Protein AF-A0ABD1E6C9-F1 (afdb_monomer)

pLDDT: mean 84.91, std 11.35, range [55.09, 95.69]

Secondary structure (DSSP, 8-state):
---SPP-S-TT-SSGGG-EEE-TTT--EEEGGGSTTTTS-HHHHHTS----TTT-

Organism: Hypothenemus hampei (NCBI:txid57062)

Structure (mmCIF, N/CA/C/O backbone):
data_AF-A0ABD1E6C9-F1
#
_entry.id   AF-A0ABD1E6C9-F1
#
loop_
_atom_site.group_PDB
_atom_site.id
_atom_site.type_symbol
_atom_site.label_atom_id
_atom_site.label_alt_id
_atom_site.label_comp_id
_atom_site.label_asym_id
_atom_site.label_entity_id
_atom_site.label_seq_id
_atom_site.pdbx_PDB_ins_code
_atom_site.Cartn_x
_atom_site.Cartn_y
_atom_site.Cartn_z
_atom_site.occupancy
_atom_site.B_iso_or_equiv
_atom_site.auth_seq_id
_atom_site.auth_comp_id
_atom_site.auth_asym_id
_atom_site.auth_atom_id
_atom_site.pdbx_PDB_model_num
ATOM 1 N N . MET A 1 1 ? -8.237 -7.116 -3.190 1.00 61.19 1 MET A N 1
ATOM 2 C CA . MET A 1 1 ? -7.017 -7.922 -2.958 1.00 61.19 1 MET A CA 1
ATOM 3 C C . MET A 1 1 ? -6.789 -8.785 -4.179 1.00 61.19 1 MET A C 1
ATOM 5 O O . MET A 1 1 ? -7.770 -9.239 -4.751 1.00 61.19 1 MET A O 1
ATOM 9 N N . CYS A 1 2 ? -5.538 -8.957 -4.593 1.00 75.75 2 CYS A N 1
ATOM 10 C CA . CYS A 1 2 ? -5.173 -9.878 -5.664 1.00 75.75 2 CYS A CA 1
ATOM 11 C C . CYS A 1 2 ? -4.650 -11.192 -5.064 1.00 75.75 2 CYS A C 1
ATOM 13 O O . CYS A 1 2 ? -4.161 -11.198 -3.938 1.00 75.75 2 CYS A O 1
ATOM 15 N N . GLU A 1 3 ? -4.761 -12.288 -5.811 1.00 70.44 3 GLU A N 1
ATOM 16 C CA . GLU A 1 3 ? -4.399 -13.647 -5.366 1.00 70.44 3 GLU A CA 1
ATOM 17 C C . GLU A 1 3 ? -2.924 -14.003 -5.642 1.00 70.44 3 GLU A C 1
ATOM 19 O O . GLU A 1 3 ? -2.550 -15.171 -5.638 1.00 70.44 3 GLU A O 1
ATOM 24 N N . GLY A 1 4 ? -2.079 -13.008 -5.928 1.00 66.25 4 GLY A N 1
ATOM 25 C CA . GLY A 1 4 ? -0.661 -13.236 -6.209 1.00 66.25 4 GLY A CA 1
ATOM 26 C C . GLY A 1 4 ? 0.138 -13.610 -4.957 1.00 66.25 4 GLY A C 1
ATOM 27 O O . GLY A 1 4 ? -0.245 -13.278 -3.835 1.00 66.25 4 GLY A O 1
ATOM 28 N N . GLU A 1 5 ? 1.297 -14.231 -5.148 1.00 74.75 5 GLU A N 1
ATOM 29 C CA . GLU A 1 5 ? 2.242 -14.478 -4.057 1.00 74.75 5 GLU A CA 1
ATOM 30 C C . GLU A 1 5 ? 2.904 -13.172 -3.607 1.00 74.75 5 GLU A C 1
ATOM 32 O O . GLU A 1 5 ? 3.356 -12.377 -4.434 1.00 74.75 5 GLU A O 1
ATOM 37 N N . ILE A 1 6 ? 2.954 -12.931 -2.296 1.00 78.25 6 ILE A N 1
ATOM 38 C CA . ILE A 1 6 ? 3.688 -11.803 -1.711 1.00 78.25 6 ILE A CA 1
ATOM 39 C C . ILE A 1 6 ? 5.180 -12.073 -1.900 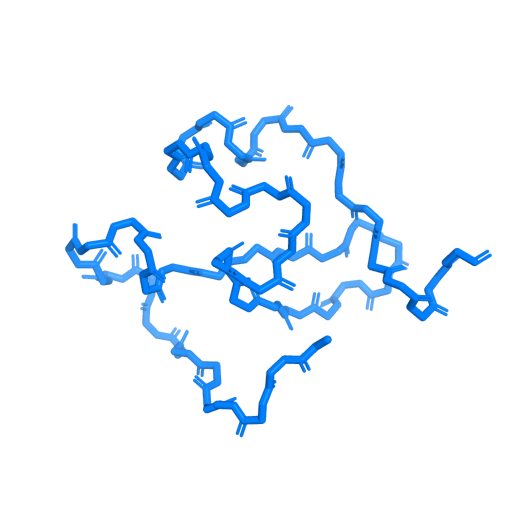1.00 78.25 6 ILE A C 1
ATOM 41 O O . ILE A 1 6 ? 5.697 -13.057 -1.378 1.00 78.25 6 ILE A O 1
ATOM 45 N N . TYR A 1 7 ? 5.871 -11.192 -2.623 1.00 69.44 7 TYR A N 1
ATOM 46 C CA . TYR A 1 7 ? 7.321 -11.292 -2.780 1.00 69.44 7 TYR A CA 1
ATOM 47 C C . TYR A 1 7 ? 8.018 -11.104 -1.423 1.00 69.44 7 TYR A C 1
ATOM 49 O O . TYR A 1 7 ? 7.925 -10.048 -0.804 1.00 69.44 7 TYR A O 1
ATOM 57 N N . SER A 1 8 ? 8.696 -12.135 -0.931 1.00 60.91 8 SER A N 1
ATOM 58 C CA . SER A 1 8 ? 9.398 -12.090 0.357 1.00 60.91 8 SER A CA 1
ATOM 59 C C . SER A 1 8 ? 10.672 -11.240 0.328 1.00 60.91 8 SER A C 1
ATOM 61 O O . SER A 1 8 ? 11.115 -10.790 1.383 1.00 60.91 8 SER A O 1
ATOM 63 N N . ASP A 1 9 ? 11.218 -10.973 -0.860 1.00 57.66 9 ASP A N 1
ATOM 64 C CA . ASP A 1 9 ? 12.440 -10.192 -1.029 1.00 57.66 9 ASP A CA 1
ATOM 65 C C . ASP A 1 9 ? 12.107 -8.737 -1.380 1.00 57.66 9 ASP A C 1
ATOM 67 O O . ASP A 1 9 ? 11.549 -8.427 -2.434 1.00 57.66 9 ASP A O 1
ATOM 71 N N . GLY A 1 10 ? 12.474 -7.822 -0.478 1.00 55.09 10 GLY A N 1
ATOM 72 C CA . GLY A 1 10 ? 12.337 -6.369 -0.641 1.00 55.09 10 GLY A CA 1
ATOM 73 C C . GLY A 1 10 ? 13.214 -5.755 -1.744 1.00 55.09 10 GLY A C 1
ATOM 74 O O . GLY A 1 10 ? 13.189 -4.537 -1.918 1.00 55.09 10 GLY A O 1
ATOM 75 N N . ASP A 1 11 ? 13.944 -6.588 -2.490 1.00 60.75 11 ASP A N 1
ATOM 76 C CA . ASP A 1 11 ? 14.862 -6.220 -3.574 1.00 60.75 11 ASP A CA 1
ATOM 77 C C . ASP A 1 11 ? 14.201 -6.237 -4.960 1.00 60.75 11 ASP A C 1
ATOM 79 O O . ASP A 1 11 ? 14.883 -6.196 -5.983 1.00 60.75 11 ASP A O 1
ATOM 83 N N . ALA A 1 12 ? 12.866 -6.285 -5.030 1.00 69.00 12 ALA A N 1
ATOM 84 C CA . ALA A 1 12 ? 12.182 -6.095 -6.302 1.00 69.00 12 ALA A CA 1
ATOM 85 C C . ALA A 1 12 ? 12.571 -4.727 -6.896 1.00 69.00 12 ALA A C 1
ATOM 87 O O . ALA A 1 12 ? 12.283 -3.681 -6.311 1.00 69.00 12 ALA A O 1
ATOM 88 N N . GLU A 1 13 ? 13.245 -4.728 -8.050 1.00 73.62 13 GLU A N 1
ATOM 89 C CA . GLU A 1 13 ? 13.707 -3.492 -8.701 1.00 73.62 13 GLU A CA 1
ATOM 90 C C . GLU A 1 13 ? 12.532 -2.613 -9.159 1.00 73.62 13 GLU A C 1
ATOM 92 O O . GLU A 1 13 ? 12.621 -1.385 -9.139 1.00 73.62 13 GLU A O 1
ATOM 97 N N . ASP A 1 14 ? 11.410 -3.243 -9.515 1.00 78.56 14 ASP A N 1
ATOM 98 C CA . ASP A 1 14 ? 10.170 -2.580 -9.909 1.00 78.56 14 ASP A CA 1
ATOM 99 C C . ASP A 1 14 ? 9.278 -2.309 -8.685 1.00 78.56 14 ASP A C 1
ATOM 101 O O . ASP A 1 14 ? 8.836 -3.227 -7.989 1.00 78.56 14 ASP A O 1
ATOM 105 N N . ASP A 1 15 ? 8.969 -1.032 -8.447 1.00 77.06 1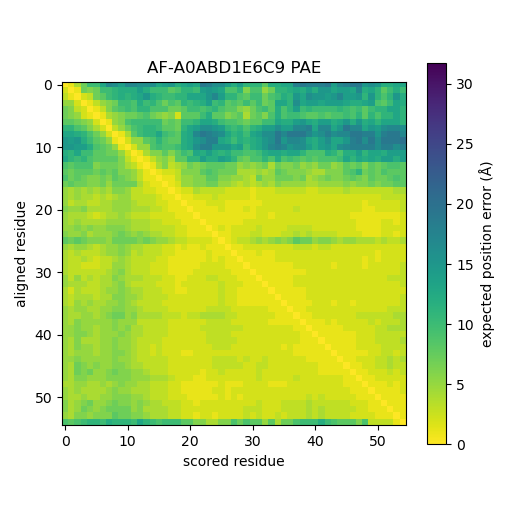5 ASP A N 1
ATOM 106 C CA . ASP A 1 15 ? 8.084 -0.582 -7.368 1.00 77.06 15 ASP A CA 1
ATOM 107 C C . ASP A 1 15 ? 6.697 -1.251 -7.405 1.00 77.06 15 ASP A C 1
ATOM 109 O O . ASP A 1 15 ? 6.105 -1.494 -6.352 1.00 77.06 15 ASP A O 1
ATOM 113 N N . SER A 1 16 ? 6.189 -1.618 -8.587 1.00 71.75 16 SER A N 1
ATOM 114 C CA . SER A 1 16 ? 4.894 -2.295 -8.752 1.00 71.75 16 SER A CA 1
ATOM 115 C C . SER A 1 16 ? 4.873 -3.736 -8.220 1.00 71.75 16 SER A C 1
ATOM 117 O O . SER A 1 16 ? 3.795 -4.306 -8.008 1.00 71.75 16 SER A O 1
ATOM 119 N N . LEU A 1 17 ? 6.050 -4.325 -7.985 1.00 79.62 17 LEU A N 1
ATOM 120 C CA . LEU A 1 17 ? 6.233 -5.657 -7.405 1.00 79.62 17 LEU A CA 1
ATOM 121 C C . LEU A 1 17 ? 6.475 -5.615 -5.892 1.00 79.62 17 LEU A C 1
ATOM 123 O O . LEU A 1 17 ? 6.433 -6.659 -5.243 1.00 79.62 17 LEU A O 1
ATOM 127 N N . LYS A 1 18 ? 6.700 -4.432 -5.315 1.00 87.94 18 LYS A N 1
ATOM 128 C CA . LYS A 1 18 ? 6.948 -4.288 -3.879 1.00 87.94 18 LYS A CA 1
ATOM 129 C C . LYS A 1 18 ? 5.674 -4.459 -3.061 1.00 87.94 18 LYS A C 1
ATOM 131 O O . LYS A 1 18 ? 4.551 -4.342 -3.560 1.00 87.94 18 LYS A O 1
ATOM 136 N N . ASN A 1 19 ? 5.860 -4.724 -1.773 1.00 91.12 19 ASN A N 1
ATOM 137 C CA . ASN A 1 19 ? 4.778 -4.951 -0.824 1.00 91.12 19 ASN A CA 1
ATOM 138 C C . ASN A 1 19 ? 4.735 -3.858 0.230 1.00 91.12 19 ASN A C 1
ATOM 140 O O . ASN A 1 19 ? 5.771 -3.381 0.671 1.00 91.12 19 ASN A O 1
ATOM 144 N N . ILE A 1 20 ? 3.536 -3.524 0.686 1.00 91.56 20 ILE A N 1
ATOM 145 C CA . ILE A 1 20 ? 3.306 -2.615 1.801 1.00 91.56 20 ILE A CA 1
ATOM 146 C C . ILE A 1 20 ? 2.615 -3.356 2.949 1.00 91.56 20 ILE A C 1
ATOM 148 O O . ILE A 1 20 ? 1.725 -4.185 2.735 1.00 91.56 20 ILE A O 1
ATOM 152 N N . GLY A 1 21 ? 3.060 -3.085 4.173 1.00 92.94 21 GLY A N 1
ATOM 153 C CA . GLY A 1 21 ? 2.480 -3.635 5.394 1.00 92.94 21 GLY A CA 1
ATOM 154 C C . GLY A 1 21 ? 1.311 -2.785 5.876 1.00 92.94 21 GLY A C 1
ATOM 155 O O . GLY A 1 21 ? 1.390 -1.564 5.854 1.00 92.94 21 GLY A O 1
ATOM 156 N N . CYS A 1 22 ? 0.220 -3.417 6.304 1.00 94.69 22 CYS A N 1
ATOM 157 C CA . CYS A 1 22 ? -0.860 -2.710 6.987 1.00 94.69 22 CYS A CA 1
ATOM 158 C C . CYS A 1 22 ? -0.447 -2.370 8.422 1.00 94.69 22 CYS A C 1
ATOM 160 O O . CYS A 1 22 ? -0.115 -3.278 9.184 1.00 94.69 22 CYS A O 1
ATOM 162 N N . ASP A 1 23 ? -0.586 -1.109 8.824 1.00 95.69 23 ASP A N 1
ATOM 163 C CA . ASP A 1 23 ? -0.150 -0.624 10.143 1.00 95.69 23 ASP A CA 1
ATOM 164 C C . ASP A 1 23 ? -0.985 -1.163 11.321 1.00 95.69 23 ASP A C 1
ATOM 166 O O . ASP A 1 23 ? -0.583 -1.060 12.476 1.00 95.69 23 ASP A O 1
ATOM 170 N N . PHE A 1 24 ? -2.136 -1.788 11.043 1.00 94.75 24 PHE A N 1
ATOM 171 C CA . PHE A 1 24 ? -3.089 -2.249 12.061 1.00 94.75 24 PHE A CA 1
ATOM 172 C C . PHE A 1 24 ? -3.018 -3.755 12.328 1.00 94.75 24 PHE A C 1
ATOM 174 O O . PHE A 1 24 ? -3.076 -4.189 13.476 1.00 94.75 24 PHE A O 1
ATOM 181 N N . CYS A 1 25 ? -2.915 -4.571 11.275 1.00 94.56 25 CYS A N 1
ATOM 182 C CA . CYS A 1 25 ? -2.834 -6.033 11.404 1.00 94.56 25 CYS A CA 1
ATOM 183 C C . CYS A 1 25 ? -1.461 -6.610 11.057 1.00 94.56 25 CYS A C 1
ATOM 185 O O . CYS A 1 25 ? -1.288 -7.825 11.146 1.00 94.56 25 CYS A O 1
ATOM 187 N N . LEU A 1 26 ? -0.512 -5.765 10.631 1.00 88.56 26 LEU A N 1
ATOM 188 C CA . LEU A 1 26 ? 0.863 -6.129 10.270 1.00 88.56 26 LEU A CA 1
ATOM 189 C C . LEU A 1 26 ? 0.966 -7.186 9.155 1.00 88.56 26 LEU A C 1
ATOM 191 O O . LEU A 1 26 ? 2.003 -7.825 8.980 1.00 88.56 26 LEU A O 1
ATOM 195 N N . LYS A 1 27 ? -0.109 -7.376 8.379 1.00 91.50 27 LYS A N 1
ATOM 196 C CA . LYS A 1 27 ? -0.107 -8.214 7.175 1.00 91.50 27 LYS A CA 1
ATOM 197 C C . LYS A 1 27 ? 0.429 -7.427 5.986 1.00 91.50 27 LYS A C 1
ATOM 199 O O . LYS A 1 27 ? 0.161 -6.233 5.858 1.00 91.50 27 LYS A O 1
ATOM 204 N N . TRP A 1 28 ? 1.130 -8.123 5.103 1.00 91.38 28 TRP A N 1
ATOM 205 C CA . TRP A 1 28 ? 1.692 -7.571 3.875 1.00 91.38 28 TRP A CA 1
ATOM 206 C C . TRP A 1 28 ? 0.724 -7.709 2.703 1.00 91.38 28 TRP A C 1
ATOM 208 O O . TRP A 1 28 ? -0.065 -8.651 2.642 1.00 91.38 28 TRP A O 1
ATOM 218 N N . TYR A 1 29 ? 0.797 -6.765 1.770 1.00 91.25 29 TYR A N 1
ATOM 219 C CA . TYR A 1 29 ? -0.023 -6.714 0.563 1.00 91.25 29 T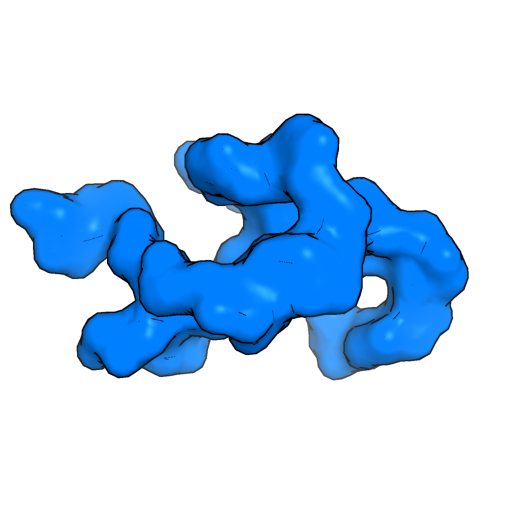YR A CA 1
ATOM 220 C C . TYR A 1 29 ? 0.814 -6.165 -0.592 1.00 91.25 29 TYR A C 1
ATOM 222 O O . TYR A 1 29 ? 1.636 -5.280 -0.367 1.00 91.25 29 TYR A O 1
ATOM 230 N N . HIS A 1 30 ? 0.592 -6.615 -1.832 1.00 91.12 30 HIS A N 1
ATOM 231 C CA . HIS A 1 30 ? 1.245 -5.973 -2.982 1.00 91.12 30 HIS A CA 1
ATOM 232 C C . HIS A 1 30 ? 0.848 -4.511 -3.063 1.00 91.12 30 HIS A C 1
ATOM 234 O O . HIS A 1 30 ? -0.348 -4.215 -3.056 1.00 91.12 30 HIS A O 1
ATOM 240 N N . LEU A 1 31 ? 1.819 -3.621 -3.253 1.00 90.81 31 LEU A N 1
ATOM 241 C CA . LEU A 1 31 ? 1.570 -2.191 -3.418 1.00 90.81 31 LEU A CA 1
ATOM 242 C C . LEU A 1 31 ? 0.547 -1.930 -4.533 1.00 90.81 31 LEU A C 1
ATOM 244 O O . LEU A 1 31 ? -0.437 -1.225 -4.327 1.00 90.81 31 LEU A O 1
ATOM 248 N N . ARG A 1 32 ? 0.712 -2.591 -5.686 1.00 90.44 32 ARG A N 1
ATOM 249 C CA . ARG A 1 32 ? -0.209 -2.491 -6.834 1.00 90.44 32 ARG A CA 1
ATOM 250 C C . ARG A 1 32 ? -1.650 -2.941 -6.550 1.00 90.44 32 ARG A C 1
ATOM 252 O O . ARG A 1 32 ? -2.535 -2.677 -7.355 1.00 90.44 32 ARG A O 1
ATOM 259 N N . CYS A 1 33 ? -1.893 -3.662 -5.454 1.00 91.06 33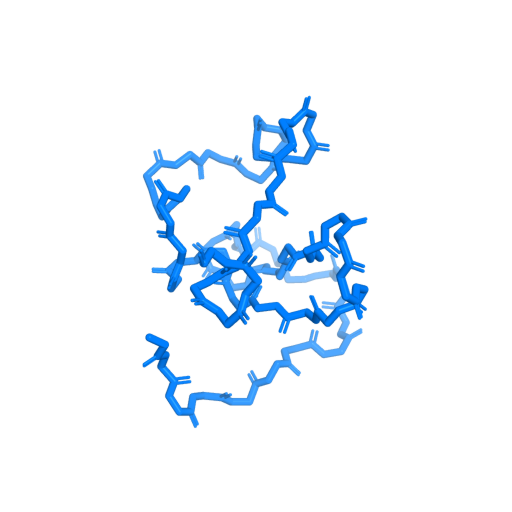 CYS A N 1
ATOM 260 C CA . CYS A 1 33 ? -3.212 -4.188 -5.091 1.00 91.06 33 CYS A CA 1
ATOM 261 C C . CYS A 1 33 ? -3.882 -3.394 -3.957 1.00 91.06 33 CYS A C 1
ATOM 263 O O . CYS A 1 33 ? -4.934 -3.814 -3.458 1.00 91.06 33 CYS A O 1
ATOM 265 N N . THR A 1 34 ? -3.293 -2.267 -3.546 1.00 91.19 34 THR A N 1
ATOM 266 C CA . THR A 1 34 ? -3.841 -1.351 -2.538 1.00 91.19 34 THR A CA 1
ATOM 267 C C . THR A 1 34 ? -4.296 -0.035 -3.171 1.00 91.19 34 THR A C 1
ATOM 269 O O . THR A 1 34 ? -4.187 0.178 -4.378 1.00 91.19 34 THR A O 1
ATOM 272 N N . GLU A 1 35 ? -4.806 0.882 -2.348 1.00 92.38 35 GLU A N 1
ATOM 273 C CA . GLU A 1 35 ? -5.122 2.253 -2.771 1.00 92.38 35 GLU A CA 1
ATOM 274 C C . GLU A 1 35 ? -3.887 3.076 -3.185 1.00 92.38 35 GLU A C 1
ATOM 276 O O . GLU A 1 35 ? -4.022 4.159 -3.750 1.00 92.38 35 GLU A O 1
ATOM 281 N N . PHE A 1 36 ? -2.680 2.548 -2.966 1.00 92.94 36 PHE A N 1
ATOM 282 C CA . PHE A 1 36 ? -1.413 3.175 -3.335 1.00 92.94 36 PHE A CA 1
ATOM 283 C C . PHE A 1 36 ? -0.829 2.645 -4.650 1.00 92.94 36 PHE A C 1
ATOM 285 O O . PHE A 1 36 ? 0.324 2.928 -4.952 1.00 92.94 36 PHE A O 1
ATOM 292 N N . ALA A 1 37 ? -1.612 1.928 -5.464 1.00 91.00 37 ALA A N 1
ATOM 293 C CA . ALA A 1 37 ? -1.149 1.334 -6.723 1.00 91.00 37 ALA A CA 1
ATOM 294 C C . ALA A 1 37 ? -0.522 2.328 -7.723 1.00 91.00 37 ALA A C 1
ATOM 296 O O . ALA A 1 37 ? 0.247 1.918 -8.586 1.00 91.00 37 ALA A O 1
ATOM 297 N N . ASN A 1 38 ? -0.846 3.619 -7.604 1.00 90.81 38 ASN A N 1
ATOM 298 C CA . ASN A 1 38 ? -0.317 4.690 -8.453 1.00 90.81 38 ASN A CA 1
ATOM 299 C C . ASN A 1 38 ? 0.798 5.516 -7.783 1.00 90.81 38 ASN A C 1
ATOM 301 O O . ASN A 1 38 ? 1.218 6.52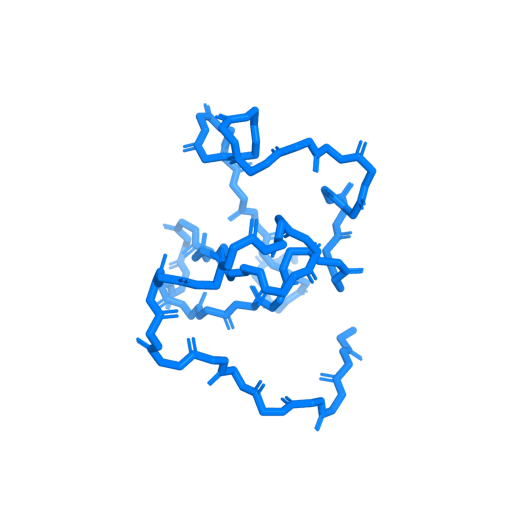7 -8.344 1.00 90.81 38 ASN A O 1
ATOM 305 N N . LEU A 1 39 ? 1.236 5.146 -6.577 1.00 91.06 39 LEU A N 1
ATOM 306 C CA . LEU A 1 39 ? 2.352 5.789 -5.882 1.00 91.06 39 LEU A CA 1
ATOM 307 C C . LEU A 1 39 ? 3.640 5.014 -6.139 1.00 91.06 39 LEU A C 1
ATOM 309 O O . LEU A 1 39 ? 3.619 3.789 -6.269 1.00 91.06 39 LEU A O 1
ATOM 313 N N . ASN A 1 40 ? 4.771 5.718 -6.149 1.00 91.25 40 ASN A N 1
ATOM 314 C CA . ASN A 1 40 ? 6.051 5.023 -6.057 1.00 91.25 40 ASN A CA 1
ATOM 315 C C . 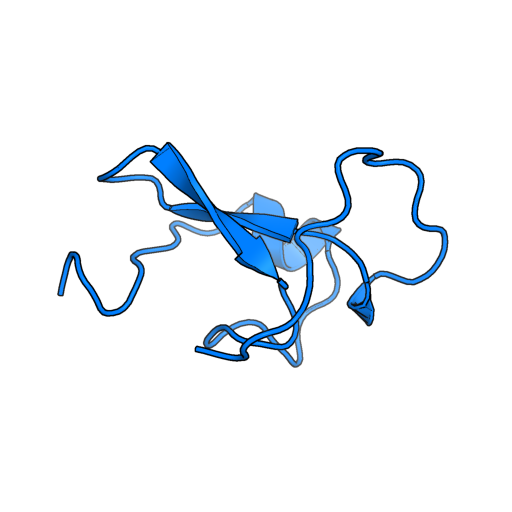ASN A 1 40 ? 6.243 4.457 -4.640 1.00 91.25 40 ASN A C 1
ATOM 317 O O . ASN A 1 40 ? 5.601 4.889 -3.675 1.00 91.25 40 ASN A O 1
ATOM 321 N N . TYR A 1 41 ? 7.144 3.490 -4.489 1.00 88.88 41 TYR A N 1
ATOM 322 C CA . TYR A 1 41 ? 7.276 2.770 -3.221 1.00 88.88 41 TYR A CA 1
ATOM 323 C C . TYR A 1 41 ? 7.720 3.672 -2.064 1.00 88.88 41 TYR A C 1
ATOM 325 O O . TYR A 1 41 ? 7.249 3.520 -0.938 1.00 88.88 41 TYR A O 1
ATOM 333 N N . LYS A 1 42 ? 8.590 4.652 -2.335 1.00 90.19 42 LYS A N 1
ATOM 334 C CA . LYS A 1 42 ? 9.072 5.594 -1.312 1.00 90.19 42 LYS A CA 1
ATOM 335 C C . LYS A 1 42 ? 7.946 6.482 -0.787 1.00 90.19 42 LYS A C 1
ATOM 337 O O . LYS A 1 42 ? 7.899 6.754 0.407 1.00 90.19 42 LYS A O 1
ATOM 342 N N . GLU A 1 43 ? 7.042 6.914 -1.660 1.00 93.94 43 GLU A N 1
ATOM 343 C CA . GLU A 1 43 ? 5.859 7.692 -1.283 1.00 93.94 43 GLU A CA 1
ATOM 344 C C . GLU A 1 43 ? 4.845 6.861 -0.501 1.00 93.94 43 GLU A C 1
ATOM 346 O O . GLU A 1 43 ? 4.215 7.379 0.420 1.00 93.94 43 GLU A O 1
ATOM 351 N N . ALA A 1 44 ? 4.674 5.590 -0.862 1.00 92.81 44 ALA A N 1
ATOM 352 C CA . ALA A 1 44 ? 3.748 4.692 -0.185 1.0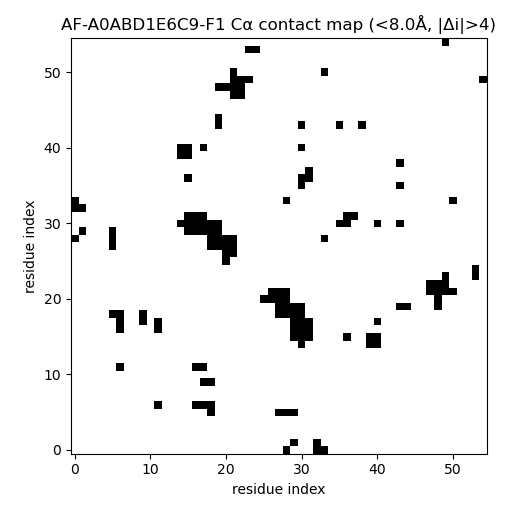0 92.81 44 ALA A CA 1
ATOM 353 C C . ALA A 1 44 ? 4.216 4.347 1.240 1.00 92.81 44 ALA A C 1
ATOM 355 O O . ALA A 1 44 ? 3.409 4.357 2.162 1.00 92.81 44 ALA A O 1
ATOM 356 N N . MET A 1 45 ? 5.520 4.118 1.434 1.00 90.00 45 MET A N 1
ATOM 357 C CA . MET A 1 45 ? 6.120 3.714 2.718 1.00 90.00 45 MET A CA 1
ATOM 358 C C . MET A 1 45 ? 6.057 4.771 3.830 1.00 90.00 45 MET A C 1
ATOM 360 O O . MET A 1 45 ? 6.238 4.435 4.996 1.00 90.00 45 MET A O 1
ATOM 364 N N . ILE A 1 46 ? 5.842 6.045 3.494 1.00 94.44 46 ILE A N 1
ATOM 365 C CA . ILE A 1 46 ? 5.719 7.133 4.482 1.00 94.44 46 ILE A CA 1
ATOM 366 C C . ILE A 1 46 ? 4.262 7.448 4.846 1.00 94.44 46 ILE A C 1
ATOM 368 O O . ILE A 1 46 ? 4.008 8.383 5.607 1.00 94.44 46 ILE A O 1
ATOM 372 N N . ARG A 1 47 ? 3.300 6.727 4.264 1.00 95.31 47 ARG A N 1
ATOM 373 C CA . ARG A 1 47 ? 1.868 6.901 4.516 1.00 95.31 47 ARG A CA 1
ATOM 374 C C . ARG A 1 47 ? 1.361 5.780 5.409 1.00 95.31 47 ARG A C 1
ATOM 376 O O . ARG A 1 47 ? 1.812 4.649 5.290 1.00 95.31 47 ARG A O 1
ATOM 383 N N . GLU A 1 48 ? 0.374 6.098 6.241 1.00 95.19 48 GLU A N 1
ATOM 384 C CA . GLU A 1 48 ? -0.373 5.080 6.978 1.00 95.19 48 GLU A CA 1
ATOM 385 C C . GLU A 1 48 ? -1.231 4.265 5.997 1.00 95.19 48 GLU A C 1
ATOM 387 O O . GLU A 1 48 ? -2.013 4.824 5.219 1.00 95.19 48 GLU A O 1
ATOM 392 N N . PHE A 1 49 ? -1.078 2.945 6.022 1.00 94.00 49 PHE A N 1
ATOM 393 C CA . PHE A 1 49 ? -1.836 2.003 5.216 1.00 94.00 49 PHE A CA 1
ATOM 394 C C . PHE A 1 49 ? -2.748 1.124 6.080 1.00 94.00 49 PHE A C 1
ATOM 396 O O . PHE A 1 49 ? -2.315 0.260 6.849 1.00 94.00 49 PHE A O 1
ATOM 403 N N . MET A 1 50 ? -4.056 1.253 5.854 1.00 95.69 50 MET A N 1
ATOM 404 C CA . MET A 1 50 ? -5.072 0.366 6.417 1.00 95.69 50 MET A CA 1
ATOM 405 C C . MET A 1 50 ? -5.645 -0.550 5.330 1.00 95.69 50 MET A C 1
ATOM 407 O O . MET A 1 50 ? -6.291 -0.098 4.383 1.00 95.69 50 MET A O 1
ATOM 411 N N . CYS A 1 51 ? -5.443 -1.862 5.467 1.00 92.75 51 CYS A N 1
ATOM 412 C CA . CYS A 1 51 ? -5.998 -2.835 4.528 1.00 92.75 51 CYS A CA 1
ATOM 413 C C . CYS A 1 51 ? -7.527 -2.950 4.645 1.00 92.75 51 CYS A C 1
ATOM 415 O O . CYS A 1 51 ? -8.113 -2.657 5.684 1.00 92.75 51 CYS A O 1
ATOM 417 N N . TYR A 1 52 ? -8.172 -3.469 3.597 1.00 89.44 52 TYR A N 1
ATOM 418 C CA . TYR A 1 52 ? -9.628 -3.663 3.5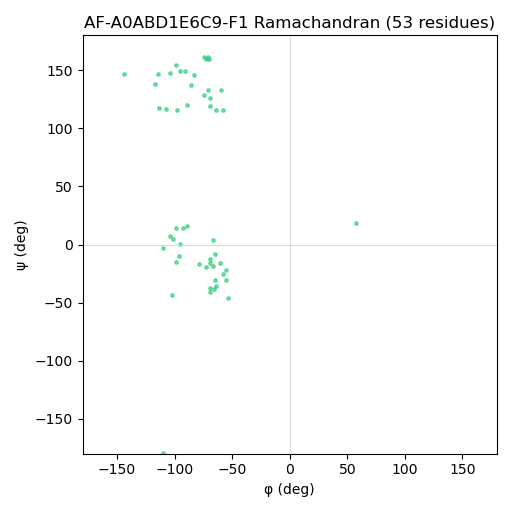53 1.00 89.44 52 TYR A CA 1
ATOM 419 C C . TYR A 1 52 ? -10.194 -4.549 4.670 1.00 89.44 52 TYR A C 1
ATOM 421 O O . TYR A 1 52 ? -11.362 -4.412 4.988 1.00 89.44 52 TYR A O 1
ATOM 429 N N . ALA A 1 53 ? -9.401 -5.461 5.240 1.00 90.50 53 ALA A N 1
ATOM 430 C CA . ALA A 1 53 ? -9.856 -6.314 6.340 1.00 90.50 53 ALA A CA 1
ATOM 431 C C . ALA A 1 53 ? -9.856 -5.599 7.705 1.00 90.50 53 ALA A C 1
ATOM 433 O O . ALA A 1 53 ? -10.451 -6.106 8.649 1.00 90.50 53 ALA A O 1
ATOM 434 N N . CYS A 1 54 ? -9.146 -4.472 7.821 1.00 91.50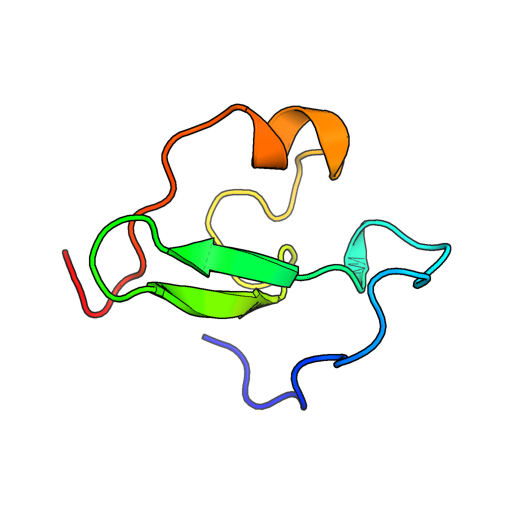 54 CYS A N 1
ATOM 435 C CA . CYS A 1 54 ? -9.089 -3.650 9.032 1.00 91.50 54 CYS A CA 1
ATOM 436 C C . CYS A 1 54 ? -10.032 -2.440 8.989 1.00 91.50 54 CYS A C 1
ATOM 438 O O . CYS A 1 54 ? -10.240 -1.832 10.035 1.00 91.50 54 CYS A O 1
ATOM 440 N N . LYS A 1 55 ? -10.541 -2.082 7.803 1.00 85.50 55 LYS A N 1
ATOM 441 C CA . LYS A 1 55 ? -11.601 -1.081 7.622 1.00 85.50 55 LYS A CA 1
ATOM 442 C C . LYS A 1 55 ? -12.944 -1.678 8.039 1.00 85.50 55 LYS A C 1
ATOM 444 O O . LYS A 1 55 ? -13.738 -0.929 8.644 1.00 85.50 55 LYS A O 1
#

Nearest PDB structures (foldseek):
  3pur-assembly2_C  TM=6.387E-01  e=1.586E-01  Caenorhabditis elegans
  7qbg-assembly2_B  TM=4.825E-01  e=6.681E+00  Homo sapiens

Radius of gyration: 10.27 Å; Cα contacts (8 Å, |Δi|>4): 73; chains: 1; bounding box: 26×22×22 Å

Foldseek 3Di:
DDPDDQPPDCPPPDQQNHWDAAPPPRDIDRCCPAPNVVPGNVVVNVDHDHDPVRD

Sequence (55 aa):
MCEGEIYSDGDAEDDSLKNIGCDFCLKWYHLRCTEFANLNYKEAMIREFMCYACK

InterPro domains:
  IPR011011 Zinc finger, FYVE/PHD-type [SSF57903] (14-55)
  IPR013083 Zinc finger, RING/FYVE/PHD-type [G3DSA:3.30.40.10] (2-55)
  IPR019787 Zinc finger, PHD-finger [PF00628] (13-54)

Solvent-accessible surface area (backbone atoms only — not comparable to full-atom values): 3642 Å² total; per-residue (Å²): 124,72,94,69,84,78,67,87,61,92,75,50,86,50,53,69,63,31,66,44,60,19,79,82,79,70,48,74,40,48,30,53,55,47,99,46,46,88,50,56,53,75,67,46,73,78,49,93,40,79,47,82,92,77,108

Mean predicted aligned error: 4.95 Å